Protein AF-A0A533ZWG4-F1 (afdb_monomer)

Foldseek 3Di:
DDDPDDDDDDDDDDDDDDDDDPDDDDPPPPVPPPLDWFKWWAQVVFRKIAGPVVCKIWGADPNDIDIDNDDDPVCVVSVPDDTDIDIDSDPDVVVCSVVVVVVVVVVVVVVVVVVPD

Radius of gyration: 22.29 Å; Cα contacts (8 Å, |Δi|>4): 104; chains: 1; bounding box: 39×43×65 Å

Sequence (117 aa):
MNIFRSLIAALIIATSCAVATPFANADDVTVATTTTKHHYVYYGDHEIYFAPDTKVYYWRENGTWRTGAELPVESRTYVRTGGVELDLDTERPYERHNWVVAHLKELKDRVRHDDKD

Solvent-accessible surface area (backbone atoms only — not comparable to full-atom values): 7770 Å² total; per-residue (Å²): 141,80,86,87,75,81,86,85,79,84,87,88,77,90,79,92,80,93,76,96,68,100,71,75,78,79,77,76,73,74,75,73,76,73,71,60,70,38,59,33,35,37,30,78,93,64,57,30,38,36,26,75,87,77,51,34,35,35,36,56,53,97,91,37,83,43,74,38,76,67,72,58,78,83,56,49,65,61,69,72,60,81,62,44,80,47,75,35,79,46,96,53,66,73,84,45,38,73,56,53,54,52,52,52,50,53,52,56,53,54,62,62,56,70,78,74,118

Secondary structure (DSSP, 8-state):
------------------------------------PEEEEEETTTTEEEETTTTEEEEEETTEEEEESS--TTGGGTTSS--EEEEESSS-GGGGHHHHHHHHHHHHHHHHHHTT-

Structure (mmCIF, N/CA/C/O backbone):
data_AF-A0A533ZWG4-F1
#
_entry.id   AF-A0A533ZWG4-F1
#
loop_
_atom_site.group_PDB
_atom_site.id
_atom_site.type_symbol
_atom_site.label_atom_id
_atom_site.label_alt_id
_atom_site.label_comp_id
_atom_site.label_asym_id
_atom_site.label_entity_id
_atom_site.label_seq_id
_atom_site.pdbx_PDB_ins_code
_atom_site.Cartn_x
_atom_site.Cartn_y
_atom_site.Cartn_z
_atom_site.occupancy
_atom_site.B_iso_or_equiv
_atom_site.auth_seq_id
_atom_site.auth_comp_id
_atom_site.auth_asym_id
_atom_site.auth_atom_id
_atom_site.pdbx_PDB_model_num
ATOM 1 N N . MET A 1 1 ? 7.865 -20.526 18.828 1.00 33.41 1 MET A N 1
ATOM 2 C CA . MET A 1 1 ? 8.802 -19.436 18.472 1.00 33.41 1 MET A CA 1
ATOM 3 C C . MET A 1 1 ? 8.149 -18.666 17.327 1.00 33.41 1 MET A C 1
ATOM 5 O O . MET A 1 1 ? 7.966 -19.285 16.297 1.00 33.41 1 MET A O 1
ATOM 9 N N . ASN A 1 2 ? 7.633 -17.435 17.420 1.00 31.75 2 ASN A N 1
ATOM 10 C CA . ASN A 1 2 ? 7.679 -16.375 18.435 1.00 31.75 2 ASN A CA 1
ATOM 11 C C . ASN A 1 2 ? 6.289 -15.694 18.515 1.00 31.75 2 ASN A C 1
ATOM 13 O O . ASN A 1 2 ? 5.750 -15.329 17.482 1.00 31.75 2 ASN A O 1
ATOM 17 N N . ILE A 1 3 ? 5.566 -15.701 19.644 1.00 47.28 3 ILE A N 1
ATOM 18 C CA . ILE A 1 3 ? 5.527 -14.650 20.690 1.00 47.28 3 ILE A CA 1
ATOM 19 C C . ILE A 1 3 ? 5.735 -13.212 20.190 1.00 47.28 3 ILE A C 1
ATOM 21 O O . ILE A 1 3 ? 6.872 -12.772 20.070 1.00 47.28 3 ILE A O 1
ATOM 25 N N . PHE A 1 4 ? 4.644 -12.446 20.087 1.00 38.28 4 PHE A N 1
ATOM 26 C CA . PHE A 1 4 ? 4.671 -11.018 20.415 1.00 38.28 4 PHE A CA 1
ATOM 27 C C . PHE A 1 4 ? 3.990 -10.816 21.762 1.00 38.28 4 PHE A C 1
ATOM 29 O O . PHE A 1 4 ? 2.786 -10.623 21.900 1.00 38.28 4 PHE A O 1
ATOM 36 N N . ARG A 1 5 ? 4.839 -10.974 22.776 1.00 43.06 5 ARG A N 1
ATOM 37 C CA . ARG A 1 5 ? 4.620 -10.558 24.151 1.00 43.06 5 ARG A CA 1
ATOM 38 C C . ARG A 1 5 ? 4.661 -9.028 24.202 1.00 43.06 5 ARG A C 1
ATOM 40 O O . ARG A 1 5 ? 5.632 -8.442 23.747 1.00 43.06 5 ARG A O 1
ATOM 47 N N . SER A 1 6 ? 3.619 -8.455 24.798 1.00 39.34 6 SER A N 1
ATOM 48 C CA . SER A 1 6 ? 3.647 -7.424 25.845 1.00 39.34 6 SER A CA 1
ATOM 49 C C . SER A 1 6 ? 4.638 -6.258 25.723 1.00 39.34 6 SER A C 1
ATOM 51 O O . SER A 1 6 ? 5.839 -6.449 25.888 1.00 39.34 6 SER A O 1
ATOM 53 N N . LEU A 1 7 ? 4.102 -5.034 25.662 1.00 42.03 7 LEU A N 1
ATOM 54 C CA . LEU A 1 7 ? 4.642 -3.897 26.415 1.00 42.03 7 LEU A CA 1
ATOM 55 C C . LEU A 1 7 ? 3.483 -3.141 27.078 1.00 42.03 7 LEU A C 1
ATOM 57 O O . LEU A 1 7 ? 2.974 -2.146 26.575 1.00 42.03 7 LEU A O 1
ATOM 61 N N . ILE A 1 8 ? 3.067 -3.659 28.233 1.00 44.72 8 ILE A N 1
ATOM 62 C CA . ILE A 1 8 ? 2.453 -2.862 29.295 1.00 44.72 8 ILE A CA 1
ATOM 63 C C . ILE A 1 8 ? 3.606 -2.120 29.979 1.00 44.72 8 ILE A C 1
ATOM 65 O O . ILE A 1 8 ? 4.505 -2.761 30.523 1.00 44.72 8 ILE A O 1
ATOM 69 N N . ALA A 1 9 ? 3.585 -0.789 29.964 1.00 39.72 9 ALA A N 1
ATOM 70 C CA . ALA A 1 9 ? 4.397 0.028 30.858 1.00 39.72 9 ALA A CA 1
ATOM 71 C C . ALA A 1 9 ? 3.483 0.601 31.955 1.00 39.72 9 ALA A C 1
ATOM 73 O O . ALA A 1 9 ? 2.551 1.353 31.679 1.00 39.72 9 ALA A O 1
ATOM 74 N N . ALA A 1 10 ? 3.745 0.147 33.183 1.00 41.09 10 ALA A N 1
ATOM 75 C CA . ALA A 1 10 ? 3.103 0.474 34.457 1.00 41.09 10 ALA A CA 1
ATOM 76 C C . ALA A 1 10 ? 3.002 1.996 34.709 1.00 41.09 10 ALA A C 1
ATOM 78 O O . ALA A 1 10 ? 3.927 2.741 34.404 1.00 41.09 10 ALA A O 1
ATOM 79 N N . LEU A 1 11 ? 1.842 2.524 35.111 1.00 45.59 11 LEU A N 1
ATOM 80 C CA . LEU A 1 11 ? 1.308 2.640 36.481 1.00 45.59 11 LEU A CA 1
ATOM 81 C C . LEU A 1 11 ? 2.219 3.411 37.459 1.00 45.59 11 LEU A C 1
ATOM 83 O O . LEU A 1 11 ? 3.073 2.832 38.122 1.00 45.59 11 LEU A O 1
ATOM 87 N N . ILE A 1 12 ? 1.927 4.703 37.639 1.00 49.47 12 ILE A N 1
ATOM 88 C CA . ILE A 1 12 ? 2.144 5.403 38.911 1.00 49.47 12 ILE A CA 1
ATOM 89 C C . ILE A 1 12 ? 0.818 6.068 39.272 1.00 49.47 12 ILE A C 1
ATOM 91 O O . ILE A 1 12 ? 0.512 7.153 38.788 1.00 49.47 12 ILE A O 1
ATOM 95 N N . ILE A 1 13 ? 0.018 5.414 40.111 1.00 48.88 13 ILE A N 1
ATOM 96 C CA . ILE A 1 13 ? -1.045 6.095 40.851 1.00 48.88 13 ILE A CA 1
ATOM 97 C C . ILE A 1 13 ? -0.893 5.683 42.309 1.00 48.88 13 ILE A C 1
ATOM 99 O O . ILE A 1 13 ? -1.367 4.640 42.751 1.00 48.88 13 ILE A O 1
ATOM 103 N N . ALA A 1 14 ? -0.182 6.525 43.054 1.00 52.97 14 ALA A N 1
ATOM 104 C CA . ALA A 1 14 ? -0.479 6.689 44.461 1.00 52.97 14 ALA A CA 1
ATOM 105 C C . ALA A 1 14 ? -1.906 7.242 44.557 1.00 52.97 14 ALA A C 1
ATOM 107 O O . ALA A 1 14 ? -2.233 8.183 43.836 1.00 52.97 14 ALA A O 1
ATOM 108 N N . THR A 1 15 ? -2.746 6.654 45.404 1.00 50.41 15 THR A N 1
ATOM 109 C CA . THR A 1 15 ? -3.542 7.330 46.447 1.00 50.41 15 THR A CA 1
ATOM 110 C C . THR A 1 15 ? -4.670 6.392 46.875 1.00 50.41 15 THR A C 1
ATOM 112 O O . THR A 1 15 ? -5.578 6.057 46.123 1.00 50.41 15 THR A O 1
ATOM 115 N N . SER A 1 16 ? -4.566 5.965 48.125 1.00 58.56 16 SER A N 1
ATOM 116 C CA . SER A 1 16 ? -5.594 5.340 48.946 1.00 58.56 16 SER A CA 1
ATOM 117 C C . SER A 1 16 ? -6.885 6.167 49.014 1.00 58.56 16 SER A C 1
ATOM 119 O O . SER A 1 16 ? -6.811 7.336 49.376 1.00 58.56 16 SER A O 1
ATOM 121 N N . CYS A 1 17 ? -8.052 5.557 48.790 1.00 42.56 17 CYS A N 1
ATOM 122 C CA . CYS A 1 17 ? -9.196 5.628 49.713 1.00 42.56 17 CYS A CA 1
ATOM 123 C C . CYS A 1 17 ? -10.369 4.790 49.196 1.00 42.56 17 CYS A C 1
ATOM 125 O O . CYS A 1 17 ? -10.763 4.878 48.037 1.00 42.56 17 CYS A O 1
ATOM 127 N N . ALA A 1 18 ? -10.924 3.980 50.091 1.00 58.22 18 ALA A N 1
ATOM 128 C CA . ALA A 1 18 ? -12.100 3.165 49.855 1.00 58.22 18 ALA A CA 1
ATOM 129 C C . ALA A 1 18 ? -13.363 4.033 49.777 1.00 58.22 18 ALA A C 1
ATOM 131 O O . ALA A 1 18 ? -13.649 4.780 50.709 1.00 58.22 18 ALA A O 1
ATOM 132 N N . VAL A 1 19 ? -14.162 3.852 48.725 1.00 49.81 19 VAL A N 1
ATOM 133 C CA . VAL A 1 19 ? -15.606 4.107 48.764 1.00 49.81 19 VAL A CA 1
ATOM 134 C C . VAL A 1 19 ? -16.313 2.980 48.019 1.00 49.81 19 VAL A C 1
ATOM 136 O O . VAL A 1 19 ? -16.172 2.812 46.810 1.00 49.81 19 VAL A O 1
ATOM 139 N N . ALA A 1 20 ? -17.042 2.160 48.772 1.00 53.22 20 ALA A N 1
ATOM 140 C CA . ALA A 1 20 ? -17.940 1.169 48.212 1.00 53.22 20 ALA A CA 1
ATOM 141 C C . ALA A 1 20 ? -19.090 1.902 47.515 1.00 53.22 20 ALA A C 1
ATOM 143 O O . ALA A 1 20 ? -19.898 2.564 48.162 1.00 53.22 20 ALA A O 1
ATOM 144 N N . THR A 1 21 ? -19.162 1.764 46.197 1.00 59.91 21 THR A N 1
ATOM 145 C CA . THR A 1 21 ? -20.372 2.057 45.440 1.00 59.91 21 THR A CA 1
ATOM 146 C C . THR A 1 21 ? -20.708 0.836 44.587 1.00 59.91 21 THR A C 1
ATOM 148 O O . THR A 1 21 ? -19.891 0.440 43.758 1.00 59.91 21 THR A O 1
ATOM 151 N N . PRO A 1 22 ? -21.873 0.192 44.766 1.00 46.38 22 PRO A N 1
ATOM 152 C CA . PRO A 1 22 ? -22.395 -0.708 43.755 1.00 46.38 22 PRO A CA 1
ATOM 153 C C . PRO A 1 22 ? -23.108 0.160 42.712 1.00 46.38 22 PRO A C 1
ATOM 155 O O . PRO A 1 22 ? -24.328 0.307 42.743 1.00 46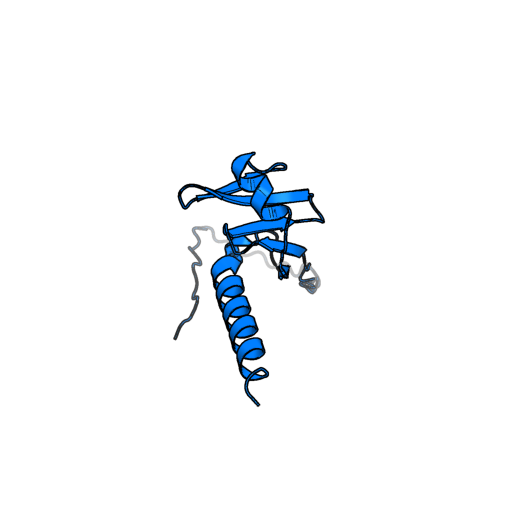.38 22 PRO A O 1
ATOM 158 N N . PHE A 1 23 ? -22.339 0.803 41.832 1.00 45.12 23 PHE A N 1
ATOM 159 C CA . PHE A 1 23 ? -22.886 1.469 40.652 1.00 45.12 23 PHE A CA 1
ATOM 160 C C . PHE A 1 23 ? -22.477 0.731 39.384 1.00 45.12 23 PHE A C 1
ATOM 162 O O . PHE A 1 23 ? -21.352 0.257 39.258 1.00 45.12 23 PHE A O 1
ATOM 169 N N . ALA A 1 24 ? -23.428 0.744 38.455 1.00 50.16 24 ALA A N 1
ATOM 170 C CA . ALA A 1 24 ? -23.372 0.278 37.081 1.00 50.16 24 ALA A CA 1
ATOM 171 C C . ALA A 1 24 ? -23.454 -1.243 36.908 1.00 50.16 24 ALA A C 1
ATOM 173 O O . ALA A 1 24 ? -22.481 -1.987 37.005 1.00 50.16 24 ALA A O 1
ATOM 174 N N . ASN A 1 25 ? -24.679 -1.669 36.581 1.00 51.03 25 ASN A N 1
ATOM 175 C CA . ASN A 1 25 ? -24.921 -2.781 35.674 1.00 51.03 25 ASN A CA 1
ATOM 176 C C . ASN A 1 25 ? -23.838 -2.781 34.598 1.00 51.03 25 ASN A C 1
ATOM 178 O O . ASN A 1 25 ? -23.575 -1.740 34.001 1.00 51.03 25 ASN A O 1
ATOM 182 N N . ALA A 1 26 ? -23.208 -3.937 34.416 1.00 50.88 26 ALA A N 1
ATOM 183 C CA . ALA A 1 26 ? -22.268 -4.165 33.346 1.00 50.88 26 ALA A CA 1
ATOM 184 C C . ALA A 1 26 ? -22.946 -3.784 32.028 1.00 50.88 26 ALA A C 1
ATOM 186 O O . ALA A 1 26 ? -23.786 -4.524 31.513 1.00 50.88 26 ALA A O 1
ATOM 187 N N . ASP A 1 27 ? -22.569 -2.626 31.496 1.00 47.75 27 ASP A N 1
ATOM 188 C CA . ASP A 1 27 ? -22.482 -2.455 30.064 1.00 47.75 27 ASP A CA 1
ATOM 189 C C . ASP A 1 27 ? -21.492 -3.535 29.627 1.00 47.75 27 ASP A C 1
ATOM 191 O O . ASP A 1 27 ? -20.272 -3.364 29.685 1.00 47.75 27 ASP A O 1
ATOM 195 N N . ASP A 1 28 ? -22.026 -4.712 29.308 1.00 48.75 28 ASP A N 1
ATOM 196 C CA . ASP A 1 28 ? -21.357 -5.694 28.480 1.00 48.75 28 ASP A CA 1
ATOM 197 C C . ASP A 1 28 ? -21.138 -4.983 27.148 1.00 48.75 28 ASP A C 1
ATOM 199 O O . ASP A 1 28 ? -21.941 -5.050 26.219 1.00 48.75 28 ASP A O 1
ATOM 203 N N . VAL A 1 29 ? -20.077 -4.176 27.094 1.00 52.22 29 VAL A N 1
ATOM 204 C CA . VAL A 1 29 ? -19.501 -3.716 25.849 1.00 52.22 29 VAL A CA 1
ATOM 205 C C . VAL A 1 29 ? -18.952 -4.991 25.234 1.00 52.22 29 VAL A C 1
ATOM 207 O O . VAL A 1 29 ? -17.766 -5.303 25.336 1.00 52.22 29 VAL A O 1
ATOM 210 N N . THR A 1 30 ? -19.835 -5.749 24.585 1.00 48.38 30 THR A N 1
ATOM 211 C CA . THR A 1 30 ? -19.460 -6.564 23.450 1.00 48.38 30 THR A CA 1
ATOM 212 C C . THR A 1 30 ? -18.794 -5.583 22.505 1.00 48.38 30 THR A C 1
ATOM 214 O O . THR A 1 30 ? -19.460 -4.890 21.733 1.00 48.38 30 THR A O 1
ATOM 217 N N . VAL A 1 31 ? -17.472 -5.453 22.617 1.00 56.09 31 VAL A N 1
ATOM 218 C CA . VAL A 1 31 ? -16.652 -4.895 21.559 1.00 56.09 31 VAL A CA 1
ATOM 219 C C . VAL A 1 31 ? -16.843 -5.896 20.435 1.00 56.09 31 VAL A C 1
ATOM 221 O O . VAL A 1 31 ? -16.127 -6.887 20.322 1.00 56.09 31 VAL A O 1
ATOM 224 N N . ALA A 1 32 ? -17.912 -5.705 19.664 1.00 54.94 32 ALA A N 1
ATOM 225 C CA . ALA A 1 32 ? -18.021 -6.256 18.344 1.00 54.94 32 ALA A CA 1
ATOM 226 C C . ALA A 1 32 ? -16.829 -5.644 17.624 1.00 54.94 32 ALA A C 1
ATOM 228 O O . ALA A 1 32 ? -16.887 -4.512 17.151 1.00 54.94 32 ALA A O 1
ATOM 229 N N . THR A 1 33 ? -15.701 -6.351 17.654 1.00 50.84 33 THR A N 1
ATOM 230 C CA . THR A 1 33 ? -14.545 -6.063 16.826 1.00 50.84 33 THR A CA 1
ATOM 231 C C . THR A 1 33 ? -15.015 -6.338 15.409 1.00 50.84 33 THR A C 1
ATOM 233 O O . THR A 1 33 ? -14.778 -7.400 14.842 1.00 50.84 33 THR A O 1
ATOM 236 N N . THR A 1 34 ? -15.797 -5.414 14.856 1.00 54.66 34 THR A N 1
ATOM 237 C CA . THR A 1 34 ? -16.040 -5.317 13.433 1.00 54.66 34 THR A CA 1
ATOM 238 C C . THR A 1 34 ? -14.668 -5.053 12.849 1.00 54.66 34 THR A C 1
ATOM 240 O O . THR A 1 34 ? -14.186 -3.923 12.849 1.00 54.66 34 THR A O 1
ATOM 243 N N . THR A 1 35 ? -13.977 -6.125 12.471 1.00 64.31 35 THR A N 1
ATOM 244 C CA . THR A 1 35 ? -12.750 -6.035 11.700 1.00 64.31 35 THR A CA 1
ATOM 245 C C . THR A 1 35 ? -13.145 -5.423 10.367 1.00 64.31 35 THR A C 1
ATOM 247 O O . THR A 1 35 ? -13.594 -6.127 9.461 1.00 64.31 35 THR A O 1
ATOM 250 N N . THR A 1 36 ? -13.076 -4.096 10.283 1.00 75.31 36 THR A N 1
ATOM 251 C CA . THR A 1 36 ? -13.296 -3.369 9.041 1.00 75.31 36 THR A CA 1
ATOM 252 C C . THR A 1 36 ? -12.228 -3.844 8.073 1.00 75.31 36 THR A C 1
ATOM 254 O O . THR A 1 36 ? -11.034 -3.665 8.307 1.00 75.31 36 THR A O 1
ATOM 257 N N . LYS A 1 37 ? -12.662 -4.539 7.023 1.00 81.25 37 LYS A N 1
ATOM 258 C CA . LYS A 1 37 ? -11.781 -4.887 5.919 1.00 81.25 37 LYS A CA 1
ATOM 259 C C . LYS A 1 37 ? -11.643 -3.655 5.044 1.00 81.25 37 LYS A C 1
ATOM 261 O O . LYS A 1 37 ? -12.645 -3.091 4.614 1.00 81.25 37 LYS A O 1
ATOM 266 N N . HIS A 1 38 ? -10.409 -3.260 4.811 1.00 84.88 38 HIS A N 1
ATOM 267 C CA . HIS A 1 38 ? -10.039 -2.182 3.921 1.00 84.88 38 HIS A CA 1
ATOM 268 C C . HIS A 1 38 ? -9.504 -2.795 2.636 1.00 84.88 38 HIS A C 1
ATOM 270 O O . HIS A 1 38 ? -8.620 -3.659 2.678 1.00 84.88 38 HIS A O 1
ATOM 276 N N . HIS A 1 39 ? -10.064 -2.369 1.510 1.00 89.75 39 HIS A N 1
ATOM 277 C CA . HIS A 1 39 ? -9.659 -2.871 0.212 1.00 89.75 39 HIS A CA 1
ATOM 278 C C . HIS A 1 39 ? -8.434 -2.098 -0.278 1.00 89.75 39 HIS A C 1
ATOM 280 O O . HIS A 1 39 ? -8.380 -0.867 -0.203 1.00 89.75 39 HIS A O 1
ATOM 286 N N . TYR A 1 40 ? -7.442 -2.819 -0.789 1.00 90.56 40 TYR A N 1
ATOM 287 C CA . TYR A 1 40 ? -6.204 -2.262 -1.314 1.00 90.56 40 TYR A CA 1
ATOM 288 C C . TYR A 1 40 ? -5.806 -2.941 -2.623 1.00 90.56 40 TYR A C 1
ATOM 290 O O . TYR A 1 40 ? -6.090 -4.109 -2.868 1.00 90.56 40 TYR A O 1
ATOM 298 N N . VAL A 1 41 ? -5.054 -2.210 -3.439 1.00 91.31 41 VAL A N 1
ATOM 299 C CA . VAL A 1 41 ? -4.375 -2.731 -4.626 1.00 91.31 41 VAL A CA 1
ATOM 300 C C . VAL A 1 41 ? -2.871 -2.609 -4.415 1.00 91.31 41 VAL A C 1
ATOM 302 O O . VAL A 1 41 ? -2.362 -1.512 -4.184 1.00 91.31 41 VAL A O 1
ATOM 305 N N . TYR A 1 42 ? -2.154 -3.726 -4.476 1.00 90.06 42 TYR A N 1
ATOM 306 C CA . TYR A 1 42 ? -0.711 -3.804 -4.271 1.00 90.06 42 TYR A CA 1
ATOM 307 C C . TYR A 1 42 ? 0.021 -4.017 -5.589 1.00 90.06 42 TYR A C 1
ATOM 309 O O . TYR A 1 42 ? -0.240 -4.965 -6.331 1.00 90.06 42 TYR A O 1
ATOM 317 N N . TYR A 1 43 ? 0.996 -3.153 -5.838 1.00 89.88 43 TYR A N 1
ATOM 318 C CA . TYR A 1 43 ? 1.893 -3.192 -6.980 1.00 89.88 43 TYR A CA 1
ATOM 319 C C . TYR A 1 43 ? 3.273 -3.618 -6.482 1.00 89.88 43 TYR A C 1
ATOM 321 O O . TYR A 1 43 ? 4.058 -2.812 -5.974 1.00 89.88 43 TYR A O 1
ATOM 329 N N . GLY A 1 44 ? 3.543 -4.919 -6.602 1.00 82.88 44 GLY A N 1
ATOM 330 C CA . GLY A 1 44 ? 4.747 -5.547 -6.057 1.00 82.88 44 GLY A CA 1
ATOM 331 C C . GLY A 1 44 ? 6.060 -5.058 -6.668 1.00 82.88 44 GLY A C 1
ATOM 332 O O . GLY A 1 44 ? 7.081 -5.135 -5.995 1.00 82.88 44 GLY A O 1
ATOM 333 N N . ASP A 1 45 ? 6.041 -4.512 -7.887 1.00 82.88 45 ASP A N 1
ATOM 334 C CA . ASP A 1 45 ? 7.258 -4.057 -8.574 1.00 82.88 45 ASP A CA 1
ATOM 335 C C . ASP A 1 45 ? 7.970 -2.917 -7.832 1.00 82.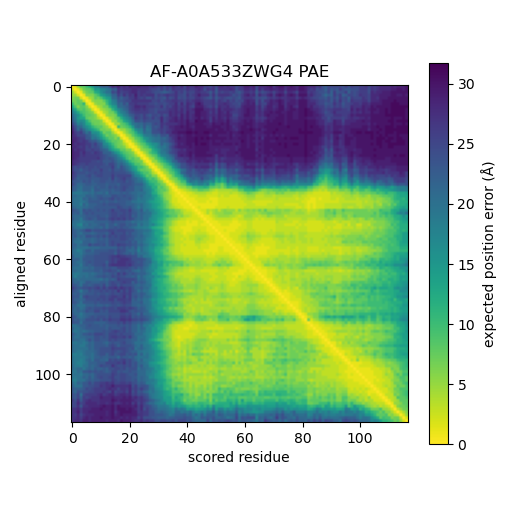88 45 ASP A C 1
ATOM 337 O O . ASP A 1 45 ? 9.193 -2.836 -7.866 1.00 82.88 45 ASP A O 1
ATOM 341 N N . HIS A 1 46 ? 7.207 -2.043 -7.165 1.00 84.62 46 HIS A N 1
ATOM 342 C CA . HIS A 1 46 ? 7.724 -0.857 -6.465 1.00 84.62 46 HIS A CA 1
ATOM 343 C C . HIS A 1 46 ? 7.194 -0.730 -5.030 1.00 84.62 46 HIS A C 1
ATOM 345 O O . HIS A 1 46 ? 7.259 0.342 -4.433 1.00 84.62 46 HIS A O 1
ATOM 351 N N . GLU A 1 47 ? 6.653 -1.820 -4.475 1.00 88.06 47 GLU A N 1
ATOM 352 C CA . GLU A 1 47 ? 6.083 -1.854 -3.124 1.00 88.06 47 GLU A CA 1
ATOM 353 C C . GLU A 1 47 ? 5.037 -0.740 -2.890 1.00 88.06 47 GLU A C 1
ATOM 355 O O . GLU A 1 47 ? 5.042 -0.065 -1.861 1.00 88.06 47 GLU A O 1
ATOM 360 N N . ILE A 1 48 ? 4.140 -0.526 -3.859 1.00 90.75 48 ILE A N 1
ATOM 361 C CA . ILE A 1 48 ? 3.108 0.522 -3.799 1.00 90.75 48 ILE A CA 1
ATOM 362 C C . ILE A 1 48 ? 1.768 -0.100 -3.404 1.00 90.75 48 ILE A C 1
ATOM 364 O O . ILE A 1 48 ? 1.347 -1.093 -3.989 1.00 90.75 48 ILE A O 1
ATOM 368 N N . TYR A 1 49 ? 1.065 0.517 -2.462 1.00 91.31 49 TYR A N 1
ATOM 369 C CA . TYR A 1 49 ? -0.325 0.231 -2.126 1.00 91.31 49 TYR A CA 1
ATOM 370 C C . TYR A 1 49 ? -1.220 1.396 -2.541 1.00 91.31 49 TYR A C 1
ATOM 372 O O . TYR A 1 49 ? -0.894 2.561 -2.314 1.00 91.31 49 TYR A O 1
ATOM 380 N N . PHE A 1 50 ? -2.379 1.082 -3.101 1.00 91.81 50 PHE A N 1
ATOM 381 C CA . PHE A 1 50 ? -3.432 2.037 -3.408 1.00 91.81 50 PHE A CA 1
ATOM 382 C C . PHE A 1 50 ? -4.704 1.648 -2.663 1.00 91.81 50 PHE A C 1
ATOM 384 O O . PHE A 1 50 ? -5.147 0.510 -2.766 1.00 91.81 50 PHE A O 1
ATOM 391 N N . ALA A 1 51 ? -5.278 2.587 -1.920 1.00 91.44 51 ALA A N 1
ATOM 392 C CA . ALA A 1 51 ? -6.553 2.425 -1.238 1.00 91.44 51 ALA A CA 1
ATOM 393 C C . ALA A 1 51 ? -7.663 3.063 -2.091 1.00 91.44 51 ALA A C 1
ATOM 395 O O . ALA A 1 51 ? -7.800 4.287 -2.058 1.00 91.44 51 ALA A O 1
ATOM 396 N N . PRO A 1 52 ? -8.446 2.300 -2.873 1.00 88.00 52 PRO A N 1
ATOM 397 C CA . PRO A 1 52 ? -9.527 2.855 -3.690 1.00 88.00 52 PRO A CA 1
ATOM 398 C C . PRO A 1 52 ? -10.613 3.558 -2.867 1.00 88.00 52 PRO A C 1
ATOM 400 O O . PRO A 1 52 ? -11.176 4.544 -3.344 1.00 88.00 52 PRO A O 1
ATOM 403 N N . ASP A 1 53 ? -10.849 3.111 -1.629 1.00 86.56 53 ASP A N 1
ATOM 404 C CA . ASP A 1 53 ? -11.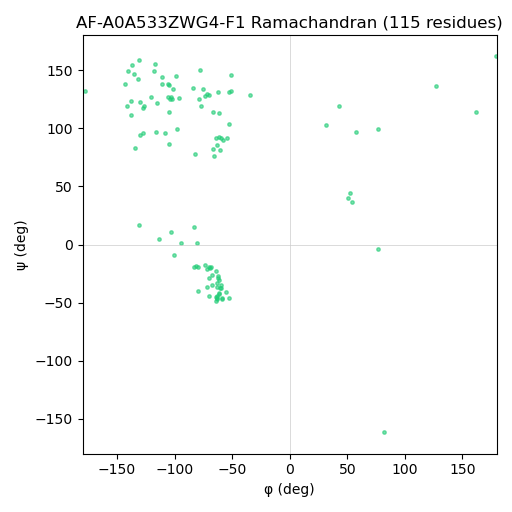854 3.688 -0.727 1.00 86.56 53 ASP A CA 1
ATOM 405 C C . ASP A 1 53 ? -11.529 5.139 -0.349 1.00 86.56 53 ASP A C 1
ATOM 407 O O . ASP A 1 53 ? -12.385 6.022 -0.392 1.00 86.56 53 ASP A O 1
ATOM 411 N N . THR A 1 54 ? -10.266 5.406 -0.006 1.00 87.12 54 THR A N 1
ATOM 412 C CA . THR A 1 54 ? -9.792 6.733 0.419 1.00 87.12 54 THR A CA 1
ATOM 413 C C . THR A 1 54 ? -9.080 7.499 -0.695 1.00 87.12 54 THR A C 1
ATOM 415 O O . THR A 1 54 ? -8.790 8.684 -0.539 1.00 87.12 54 THR A O 1
ATOM 418 N N . LYS A 1 55 ? -8.807 6.841 -1.828 1.00 90.38 55 LYS A N 1
ATOM 419 C CA . LYS A 1 55 ? -7.979 7.326 -2.945 1.00 90.38 55 LYS A CA 1
ATOM 420 C C . LYS A 1 55 ? -6.586 7.778 -2.499 1.00 90.38 55 LYS A C 1
ATOM 422 O O . LYS A 1 55 ? -6.035 8.743 -3.025 1.00 90.38 55 LYS A O 1
ATOM 427 N N . VAL A 1 56 ? -6.023 7.075 -1.518 1.00 90.88 56 VAL A N 1
ATOM 428 C CA . VAL A 1 56 ? -4.692 7.348 -0.968 1.00 90.88 56 VAL A CA 1
ATOM 429 C C . VAL A 1 56 ? -3.701 6.305 -1.462 1.00 90.88 56 VAL A C 1
ATOM 431 O O . VAL A 1 56 ? -3.984 5.107 -1.497 1.00 90.88 56 VAL A O 1
ATOM 434 N N . TYR A 1 57 ? -2.511 6.771 -1.814 1.00 91.31 57 TYR A N 1
ATOM 435 C CA . TYR A 1 57 ? -1.369 5.938 -2.138 1.00 91.31 57 TYR A CA 1
ATOM 436 C C . TYR A 1 57 ? -0.433 5.831 -0.940 1.00 91.31 57 TYR A C 1
ATOM 438 O O . TYR A 1 57 ? -0.222 6.795 -0.199 1.00 91.31 57 TYR A O 1
ATOM 446 N N . TYR A 1 58 ? 0.169 4.658 -0.790 1.00 91.12 58 TYR A N 1
ATOM 447 C CA . TYR A 1 58 ? 1.249 4.386 0.142 1.00 91.12 58 TYR A CA 1
ATOM 448 C C . TYR A 1 58 ? 2.383 3.759 -0.653 1.00 91.12 58 TYR A C 1
ATOM 450 O O . TYR A 1 58 ? 2.214 2.695 -1.236 1.00 91.12 58 TYR A O 1
ATOM 458 N N . TRP A 1 59 ? 3.532 4.411 -0.711 1.00 92.38 59 TRP A N 1
ATOM 459 C CA . TRP A 1 59 ? 4.683 3.913 -1.460 1.00 92.38 59 TRP A CA 1
ATOM 460 C C . TRP A 1 59 ? 5.923 3.966 -0.593 1.00 92.38 59 TRP A C 1
ATOM 462 O O . TRP A 1 59 ? 5.989 4.716 0.384 1.00 92.38 59 TRP A O 1
ATOM 472 N N . ARG A 1 60 ? 6.919 3.169 -0.956 1.00 87.12 60 ARG A N 1
ATOM 473 C CA . ARG A 1 60 ? 8.211 3.202 -0.293 1.00 87.12 60 ARG A CA 1
ATOM 474 C C . ARG A 1 60 ? 9.177 4.078 -1.081 1.00 87.12 60 ARG A C 1
ATOM 476 O O . ARG A 1 60 ? 9.396 3.870 -2.266 1.00 87.12 60 ARG A O 1
ATOM 483 N N . GLU A 1 61 ? 9.766 5.055 -0.409 1.00 85.75 61 GLU A N 1
ATOM 484 C CA . GLU A 1 61 ? 10.738 5.993 -0.969 1.00 85.75 61 GLU A CA 1
ATOM 485 C C . GLU A 1 61 ? 11.956 6.034 -0.047 1.00 85.75 61 GLU A C 1
ATOM 487 O O . GLU A 1 61 ? 11.827 6.301 1.149 1.00 85.75 61 GLU A O 1
ATOM 492 N N . ASN A 1 62 ? 13.145 5.730 -0.576 1.00 85.12 62 ASN A N 1
ATOM 493 C CA . ASN A 1 62 ? 14.397 5.709 0.195 1.00 85.12 62 ASN A CA 1
ATOM 494 C C . ASN A 1 62 ? 14.302 4.881 1.494 1.00 85.12 62 A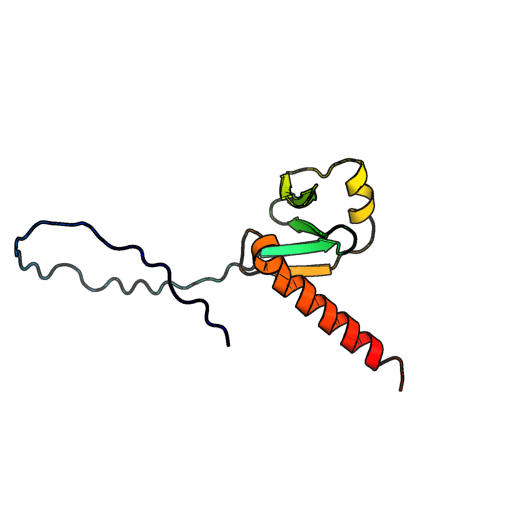SN A C 1
ATOM 496 O O . ASN A 1 62 ? 14.778 5.281 2.555 1.00 85.12 62 ASN A O 1
ATOM 500 N N . GLY A 1 63 ? 13.617 3.735 1.429 1.00 84.31 63 GLY A N 1
ATOM 501 C CA . GLY A 1 63 ? 13.400 2.849 2.575 1.00 84.31 63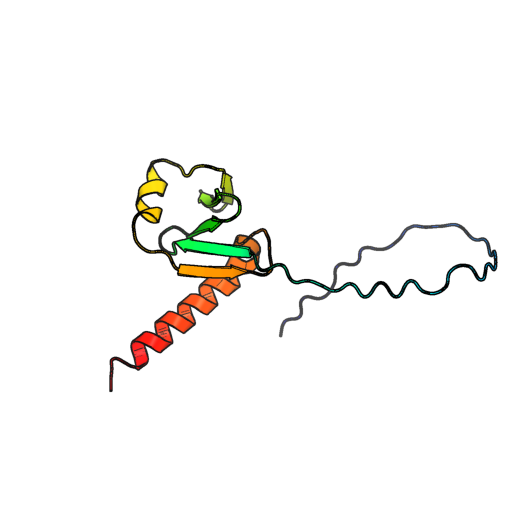 GLY A CA 1
ATOM 502 C C . GLY A 1 63 ? 12.326 3.313 3.566 1.00 84.31 63 GLY A C 1
ATOM 503 O O . GLY A 1 63 ? 11.999 2.551 4.475 1.00 84.31 63 GLY A O 1
ATOM 504 N N . THR A 1 64 ? 11.738 4.496 3.373 1.00 85.75 64 THR A N 1
ATOM 505 C CA . THR A 1 64 ? 10.694 5.067 4.232 1.00 85.75 64 THR A CA 1
ATOM 506 C C . THR A 1 64 ? 9.330 4.971 3.560 1.00 85.75 64 THR A C 1
ATOM 508 O O . THR A 1 64 ? 9.189 5.253 2.373 1.00 85.75 64 THR A O 1
ATOM 511 N N . TRP A 1 65 ? 8.303 4.598 4.322 1.00 87.31 65 TRP A N 1
ATOM 512 C CA . TRP A 1 65 ? 6.926 4.629 3.839 1.00 87.31 65 TRP A CA 1
ATOM 513 C C . TRP A 1 65 ? 6.423 6.068 3.757 1.00 87.31 65 TRP A C 1
ATOM 515 O O . TRP A 1 65 ? 6.503 6.837 4.716 1.00 87.31 65 TRP A O 1
ATOM 525 N N . ARG A 1 66 ? 5.902 6.426 2.592 1.00 90.38 66 ARG A N 1
ATOM 526 C CA . ARG A 1 66 ? 5.286 7.713 2.295 1.00 90.38 66 ARG A CA 1
ATOM 527 C C . ARG A 1 66 ? 3.825 7.480 1.955 1.00 90.38 66 ARG A C 1
ATOM 529 O O . ARG A 1 66 ? 3.434 6.388 1.548 1.00 90.38 66 ARG A O 1
ATOM 536 N N . THR A 1 67 ? 3.019 8.512 2.156 1.00 90.56 67 THR A N 1
ATOM 537 C CA . THR A 1 67 ? 1.594 8.481 1.845 1.00 90.56 67 THR A CA 1
ATOM 538 C C . THR A 1 67 ? 1.158 9.805 1.240 1.00 90.56 67 THR A C 1
ATOM 540 O O . THR A 1 67 ? 1.738 10.850 1.542 1.00 90.56 67 THR A O 1
ATOM 543 N N . GLY A 1 68 ? 0.159 9.760 0.366 1.00 89.12 68 GLY A N 1
ATOM 544 C CA . GLY A 1 68 ? -0.335 10.934 -0.337 1.00 89.12 68 GLY A CA 1
ATOM 545 C C . GLY A 1 68 ? -1.468 10.603 -1.298 1.00 89.12 68 GLY A C 1
ATOM 546 O O . GLY A 1 68 ? -1.666 9.451 -1.673 1.00 89.12 68 GLY A O 1
ATOM 547 N N . ALA A 1 69 ? -2.213 11.630 -1.705 1.00 89.19 69 ALA A N 1
ATOM 548 C CA . ALA A 1 69 ? -3.292 11.493 -2.686 1.00 89.19 69 ALA A CA 1
ATOM 549 C C . ALA A 1 69 ? -2.774 11.249 -4.114 1.00 89.19 69 ALA A C 1
ATOM 551 O O . ALA A 1 69 ? -3.495 10.728 -4.958 1.00 89.19 69 ALA A O 1
ATOM 552 N N . GLU A 1 70 ? -1.517 11.605 -4.389 1.00 87.75 70 GLU A N 1
ATOM 553 C CA . GLU A 1 70 ? -0.890 11.410 -5.691 1.00 87.75 70 GLU A CA 1
ATOM 554 C C . GLU A 1 70 ? 0.486 10.769 -5.554 1.00 87.75 70 GLU A C 1
ATOM 556 O O . GLU A 1 70 ? 1.264 11.104 -4.660 1.00 87.75 70 GLU A O 1
ATOM 561 N N . LEU A 1 71 ? 0.797 9.882 -6.498 1.00 88.00 71 LEU A N 1
ATOM 562 C CA . LEU A 1 71 ? 2.133 9.326 -6.649 1.00 88.00 71 LEU A CA 1
ATOM 563 C C . LEU A 1 71 ? 3.078 10.313 -7.354 1.00 88.00 71 LEU A C 1
ATOM 565 O O . LEU A 1 71 ? 2.640 11.055 -8.252 1.00 88.00 71 LEU A O 1
ATOM 569 N N . PRO A 1 72 ? 4.384 10.253 -7.035 1.00 85.12 72 PRO A N 1
ATOM 570 C CA . PRO A 1 72 ? 5.438 10.867 -7.837 1.00 85.12 72 PRO A CA 1
ATOM 571 C C . PRO A 1 72 ? 5.322 10.472 -9.312 1.00 85.12 72 PRO A C 1
ATOM 573 O O . PRO A 1 72 ? 4.916 9.353 -9.628 1.00 85.12 72 PRO A O 1
ATOM 576 N N . VAL A 1 73 ? 5.676 11.382 -10.225 1.00 85.62 73 VAL A N 1
ATOM 577 C CA . VAL A 1 73 ? 5.509 11.182 -11.681 1.00 85.62 73 VAL A CA 1
ATOM 578 C C . VAL A 1 73 ? 6.191 9.901 -12.164 1.00 85.62 73 VAL A C 1
ATOM 580 O O . VAL A 1 73 ? 5.607 9.154 -12.946 1.00 85.62 73 VAL A O 1
ATOM 583 N N . GLU A 1 74 ? 7.381 9.619 -11.645 1.00 84.81 74 GLU A N 1
ATOM 584 C CA . GLU A 1 74 ? 8.142 8.393 -11.904 1.00 84.81 74 GLU A CA 1
ATOM 585 C C . GLU A 1 74 ? 7.405 7.120 -11.465 1.00 84.81 74 GLU A C 1
ATOM 587 O O . GLU A 1 74 ? 7.411 6.126 -12.186 1.00 84.81 74 GLU A O 1
ATOM 592 N N . SER A 1 75 ? 6.682 7.167 -10.345 1.00 83.94 75 SER A N 1
ATOM 593 C CA . SER A 1 75 ? 5.969 6.012 -9.795 1.00 83.94 75 SER A CA 1
ATOM 594 C C . SER A 1 75 ? 4.616 5.753 -10.462 1.00 83.94 75 SER A C 1
ATOM 596 O O . SER A 1 75 ? 4.079 4.647 -10.382 1.00 83.94 75 SER A O 1
ATOM 598 N N . ARG A 1 76 ? 4.054 6.751 -11.162 1.00 85.81 76 ARG A N 1
ATOM 599 C CA . ARG A 1 76 ? 2.753 6.633 -11.851 1.00 85.81 76 ARG A CA 1
ATOM 600 C C . ARG A 1 76 ? 2.757 5.572 -12.945 1.00 85.81 76 ARG A C 1
ATOM 602 O O . ARG A 1 76 ? 1.700 5.034 -13.255 1.00 85.81 76 ARG A O 1
ATOM 609 N N . THR A 1 77 ? 3.909 5.270 -13.544 1.00 85.62 77 THR A N 1
ATOM 610 C CA . THR A 1 77 ? 3.980 4.248 -14.596 1.00 85.62 77 THR A CA 1
ATOM 611 C C . THR A 1 77 ? 3.767 2.835 -14.053 1.00 85.62 77 THR A C 1
ATOM 613 O O . THR A 1 77 ? 3.225 1.997 -14.765 1.00 85.62 77 THR A O 1
ATOM 616 N N . TYR A 1 78 ? 4.120 2.582 -12.790 1.00 82.31 78 TYR A N 1
ATOM 617 C CA . TYR A 1 78 ? 4.036 1.248 -12.184 1.00 82.31 78 TYR A CA 1
ATOM 618 C C . TYR A 1 78 ? 2.626 0.878 -11.735 1.00 82.31 78 TYR A C 1
ATOM 620 O O . TYR A 1 78 ? 2.322 -0.297 -11.583 1.00 82.31 78 TYR A O 1
ATOM 628 N N . VAL A 1 79 ? 1.749 1.871 -11.568 1.00 83.44 79 VAL A N 1
ATOM 629 C CA . VAL A 1 79 ? 0.337 1.645 -11.224 1.00 83.44 79 VAL A CA 1
ATOM 630 C C . VAL A 1 79 ? -0.588 1.593 -12.442 1.00 83.44 79 VAL A C 1
ATOM 632 O O . VAL A 1 79 ? -1.796 1.455 -12.296 1.00 83.44 79 VAL A O 1
ATOM 635 N N . ARG A 1 80 ? -0.046 1.733 -13.661 1.00 79.81 80 ARG A N 1
ATOM 636 C CA . ARG A 1 80 ? -0.833 1.688 -14.908 1.00 79.81 80 ARG A CA 1
ATOM 637 C C . ARG A 1 80 ? -1.106 0.275 -15.407 1.00 79.81 80 ARG A C 1
ATOM 639 O O . ARG A 1 80 ? -1.994 0.095 -16.235 1.00 79.81 80 ARG A O 1
ATOM 646 N N . THR A 1 81 ? -0.331 -0.702 -14.955 1.00 75.38 81 THR A N 1
ATOM 647 C CA . THR A 1 81 ? -0.392 -2.078 -15.445 1.00 75.38 81 THR A CA 1
ATOM 648 C C . THR A 1 81 ? -0.286 -3.048 -14.283 1.00 75.38 81 THR A C 1
ATOM 650 O O . THR A 1 81 ? 0.702 -3.031 -13.554 1.00 75.38 81 THR A O 1
ATOM 653 N N . GLY A 1 82 ? -1.277 -3.926 -14.151 1.00 76.19 82 GLY A N 1
ATOM 654 C CA . GLY A 1 82 ? -1.309 -4.932 -13.094 1.00 76.19 82 GLY A CA 1
ATOM 655 C C . GLY A 1 82 ? -1.818 -4.390 -11.760 1.00 76.19 82 GLY A C 1
ATOM 656 O O . GLY A 1 82 ? -2.494 -3.368 -11.711 1.00 76.19 82 GLY A O 1
ATOM 657 N N . GLY A 1 83 ? -1.516 -5.129 -10.696 1.00 83.56 83 GLY A N 1
ATOM 658 C CA . GLY A 1 83 ? -2.035 -4.901 -9.350 1.00 83.56 83 GLY A CA 1
ATOM 659 C C . GLY A 1 83 ? -2.652 -6.179 -8.795 1.00 83.56 83 GLY A C 1
ATOM 660 O O . GLY A 1 83 ? -3.340 -6.909 -9.504 1.00 83.56 83 GLY A O 1
ATOM 661 N N . VAL A 1 84 ? -2.361 -6.474 -7.535 1.00 84.88 84 VAL A N 1
ATOM 662 C CA . VAL A 1 84 ? -3.015 -7.550 -6.790 1.00 84.88 84 VAL A CA 1
ATOM 663 C C . VAL A 1 84 ? -4.010 -6.898 -5.852 1.00 84.88 84 VAL A C 1
ATOM 665 O O . VAL A 1 84 ? -3.630 -6.018 -5.087 1.00 84.88 84 VAL A O 1
ATOM 668 N N . GLU A 1 85 ? -5.267 -7.308 -5.918 1.00 88.81 85 GLU A N 1
ATOM 669 C CA . GLU A 1 85 ? -6.283 -6.897 -4.953 1.00 88.81 85 GLU A CA 1
ATOM 670 C C . GLU A 1 85 ? -6.077 -7.648 -3.631 1.00 88.81 85 GLU A C 1
ATOM 672 O O . GLU A 1 85 ? -5.831 -8.856 -3.613 1.00 88.81 85 GLU A O 1
ATOM 677 N N . LEU A 1 86 ? -6.137 -6.925 -2.518 1.00 83.44 86 LEU A N 1
ATOM 678 C CA . LEU A 1 86 ? -5.998 -7.457 -1.164 1.00 83.44 86 LEU A CA 1
ATOM 679 C C . LEU A 1 86 ? -6.931 -6.724 -0.217 1.00 83.44 86 LEU A C 1
ATOM 681 O O . LEU A 1 86 ? -6.987 -5.499 -0.199 1.00 83.44 86 LEU A O 1
ATOM 685 N N . ASP A 1 87 ? -7.558 -7.493 0.659 1.00 86.62 87 ASP A N 1
ATOM 686 C CA . ASP A 1 87 ? -8.306 -6.958 1.784 1.00 86.62 87 ASP A CA 1
ATOM 687 C C . ASP A 1 87 ? -7.470 -7.100 3.051 1.00 86.62 87 ASP A C 1
ATOM 689 O O . ASP A 1 87 ? -7.032 -8.202 3.399 1.00 86.62 87 ASP A O 1
ATOM 693 N N . LEU A 1 88 ? -7.253 -5.990 3.751 1.00 83.81 88 LEU A N 1
ATOM 694 C CA . LEU A 1 88 ? -6.521 -5.973 5.012 1.00 83.81 88 LEU A CA 1
ATOM 695 C C . LEU A 1 88 ? -7.411 -5.498 6.154 1.00 83.81 88 LEU A C 1
ATOM 697 O O . LEU A 1 88 ? -8.304 -4.677 5.987 1.00 83.81 88 LEU A O 1
ATOM 701 N N . ASP A 1 89 ? -7.128 -6.008 7.344 1.00 84.94 89 ASP A N 1
ATOM 702 C CA . ASP A 1 89 ? -7.772 -5.658 8.611 1.00 84.94 89 ASP A CA 1
ATOM 703 C C . ASP A 1 89 ? -7.184 -4.391 9.261 1.00 84.94 89 ASP A C 1
ATOM 705 O O . ASP A 1 89 ? -7.366 -4.157 10.454 1.00 84.94 89 ASP A O 1
ATOM 709 N N . THR A 1 90 ? -6.423 -3.602 8.502 1.00 81.56 90 THR A N 1
ATOM 710 C CA . THR A 1 90 ? -5.718 -2.407 8.975 1.00 81.56 90 THR A CA 1
ATOM 711 C C . THR A 1 90 ? -5.907 -1.264 7.993 1.00 81.56 90 THR A C 1
ATOM 713 O O . THR A 1 90 ? -5.939 -1.485 6.786 1.00 81.56 90 THR A O 1
ATOM 716 N N . GLU A 1 91 ? -5.956 -0.038 8.512 1.00 80.12 91 GLU A N 1
ATOM 717 C CA . GLU A 1 91 ? -5.932 1.192 7.715 1.00 80.12 91 GLU A CA 1
ATOM 718 C C . GLU A 1 91 ? -4.569 1.440 7.046 1.00 80.12 91 GLU A C 1
ATOM 720 O O . GLU A 1 91 ? -4.459 2.220 6.093 1.00 80.12 91 GLU A O 1
ATOM 725 N N . ARG A 1 92 ? -3.503 0.812 7.559 1.00 82.25 92 ARG A N 1
ATOM 726 C CA . ARG A 1 92 ? -2.121 1.028 7.123 1.00 82.25 92 ARG A CA 1
ATOM 727 C C . ARG A 1 92 ? -1.563 -0.257 6.521 1.00 82.25 92 ARG A C 1
ATOM 729 O O . ARG A 1 92 ? -1.030 -1.097 7.249 1.00 82.25 92 ARG A O 1
ATOM 736 N N . PRO A 1 93 ? -1.597 -0.409 5.187 1.00 81.62 93 PRO A N 1
ATOM 737 C CA . PRO A 1 93 ? -1.248 -1.675 4.547 1.00 81.62 93 PRO A CA 1
ATOM 738 C C . PRO A 1 93 ? 0.211 -2.089 4.797 1.00 81.62 93 PRO A C 1
ATOM 740 O O . PRO A 1 93 ? 0.527 -3.276 4.888 1.00 81.62 93 PRO A O 1
ATOM 743 N N . TYR A 1 94 ? 1.103 -1.113 4.996 1.00 82.62 94 TYR A N 1
ATOM 744 C CA . TYR A 1 94 ? 2.516 -1.362 5.271 1.00 82.62 94 TYR A CA 1
ATOM 745 C C . TYR A 1 94 ? 2.786 -2.009 6.643 1.00 82.62 94 TYR A C 1
ATOM 747 O O . TYR A 1 94 ? 3.831 -2.633 6.819 1.00 82.62 94 TYR A O 1
ATOM 755 N N . GLU A 1 95 ? 1.855 -1.941 7.602 1.00 85.25 95 GLU A N 1
ATOM 756 C CA . GLU A 1 95 ? 1.979 -2.650 8.889 1.00 85.25 95 GLU A CA 1
ATOM 757 C C . GLU A 1 95 ? 1.890 -4.172 8.718 1.00 85.25 95 GLU A C 1
ATOM 759 O O . GLU A 1 95 ? 2.458 -4.936 9.500 1.00 85.25 95 GLU A O 1
ATOM 764 N N . ARG A 1 96 ? 1.204 -4.621 7.662 1.00 83.56 96 ARG A N 1
ATOM 765 C CA . ARG A 1 96 ? 1.081 -6.028 7.268 1.00 83.56 96 ARG A CA 1
ATOM 766 C C . ARG A 1 96 ? 1.982 -6.381 6.082 1.00 83.56 96 ARG A C 1
ATOM 768 O O . ARG A 1 96 ? 1.864 -7.481 5.551 1.00 83.56 96 ARG A O 1
ATOM 775 N N . HIS A 1 97 ? 2.913 -5.508 5.688 1.00 82.19 97 HIS A N 1
ATOM 776 C CA . HIS A 1 97 ? 3.729 -5.694 4.483 1.00 82.19 97 HIS A CA 1
ATOM 777 C C . HIS A 1 97 ? 4.443 -7.055 4.435 1.00 82.19 97 HIS A C 1
ATOM 779 O O . HIS A 1 97 ? 4.343 -7.767 3.440 1.00 82.19 97 HIS A O 1
ATOM 785 N N . ASN A 1 98 ? 5.076 -7.471 5.537 1.00 83.62 98 ASN A N 1
ATOM 786 C CA . ASN A 1 98 ? 5.759 -8.770 5.613 1.00 83.62 98 ASN A CA 1
ATOM 787 C C . ASN A 1 98 ? 4.810 -9.953 5.361 1.00 83.62 98 ASN A C 1
ATOM 789 O O . ASN A 1 98 ? 5.194 -10.929 4.720 1.00 83.62 98 ASN A O 1
ATOM 793 N N . TRP A 1 99 ? 3.571 -9.861 5.853 1.00 84.44 99 TRP A N 1
ATOM 794 C CA . TRP A 1 99 ? 2.548 -10.876 5.616 1.00 84.44 99 TRP A CA 1
ATOM 795 C C . TRP A 1 99 ? 2.094 -10.869 4.153 1.00 84.44 99 TRP A C 1
ATOM 797 O O . TRP A 1 99 ? 2.039 -11.932 3.542 1.00 84.44 99 TRP A O 1
ATOM 807 N N . VAL A 1 100 ? 1.860 -9.688 3.565 1.00 83.38 100 VAL A N 1
ATOM 808 C CA . VAL A 1 100 ? 1.467 -9.545 2.150 1.00 83.38 100 VAL A CA 1
ATOM 809 C C . VAL A 1 100 ? 2.521 -10.154 1.223 1.00 83.38 100 VAL A C 1
ATOM 811 O O . VAL A 1 100 ? 2.181 -10.923 0.327 1.00 83.38 100 VAL A O 1
ATOM 814 N N . VAL A 1 101 ? 3.806 -9.865 1.456 1.00 84.06 101 VAL A N 1
ATOM 815 C CA . VAL A 1 101 ? 4.912 -10.399 0.643 1.00 84.06 101 VAL A CA 1
ATOM 816 C C . VAL A 1 101 ? 4.998 -11.924 0.750 1.00 84.06 101 VAL A C 1
ATOM 818 O O . VAL A 1 101 ? 5.135 -12.602 -0.270 1.00 84.06 101 VAL A O 1
ATOM 821 N N . ALA A 1 102 ? 4.882 -12.479 1.961 1.00 84.25 102 ALA A N 1
ATOM 822 C CA . ALA A 1 102 ? 4.890 -13.926 2.168 1.00 84.25 102 ALA A CA 1
ATOM 823 C C . ALA A 1 102 ? 3.689 -14.604 1.488 1.00 84.25 102 ALA A C 1
ATOM 825 O O .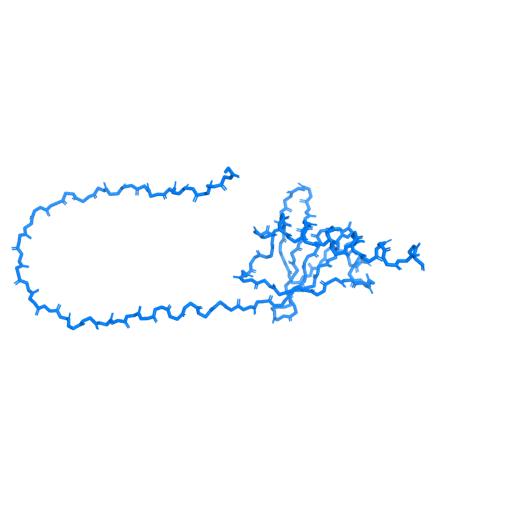 ALA A 1 102 ? 3.862 -15.567 0.742 1.00 84.25 102 ALA A O 1
ATOM 826 N N . HIS A 1 103 ? 2.490 -14.048 1.672 1.00 83.69 103 HIS A N 1
ATOM 827 C CA . HIS A 1 103 ? 1.257 -14.564 1.086 1.00 83.69 103 HIS A CA 1
ATOM 828 C C . HIS A 1 103 ? 1.298 -14.545 -0.448 1.00 83.69 103 HIS A C 1
ATOM 830 O O . HIS A 1 103 ? 0.940 -15.524 -1.106 1.00 83.69 103 HIS A O 1
ATOM 836 N N . LEU A 1 104 ? 1.811 -13.458 -1.034 1.00 81.31 104 LEU A N 1
ATOM 837 C CA . LEU A 1 104 ? 1.951 -13.337 -2.482 1.00 81.31 104 LEU A CA 1
ATOM 838 C C . LEU A 1 104 ? 2.992 -14.314 -3.047 1.00 81.31 104 LEU A C 1
ATOM 840 O O . LEU A 1 104 ? 2.810 -14.840 -4.146 1.00 81.31 104 LEU A O 1
ATOM 844 N N . LYS A 1 105 ? 4.072 -14.589 -2.306 1.00 81.88 105 LYS A N 1
ATOM 845 C CA . LYS A 1 105 ? 5.060 -15.598 -2.702 1.00 81.88 105 LYS A CA 1
ATOM 846 C C . LYS A 1 105 ? 4.439 -16.996 -2.747 1.00 81.88 105 LYS A C 1
ATOM 848 O O . LYS A 1 105 ? 4.629 -17.702 -3.733 1.00 81.88 105 LYS A O 1
ATOM 853 N N . GLU A 1 106 ? 3.674 -17.377 -1.727 1.00 79.44 106 GLU A N 1
ATOM 854 C CA . GLU A 1 106 ? 2.977 -18.669 -1.698 1.00 79.44 106 GLU A CA 1
ATOM 855 C C . GLU A 1 106 ? 1.972 -18.812 -2.846 1.00 79.44 106 GLU A C 1
ATOM 857 O O . GLU A 1 106 ? 1.903 -19.867 -3.476 1.00 79.44 106 GLU A O 1
ATOM 862 N N . LEU A 1 107 ? 1.219 -17.749 -3.153 1.00 76.00 107 LEU A N 1
ATOM 863 C CA . LEU A 1 107 ? 0.306 -17.723 -4.299 1.00 76.00 107 LEU A CA 1
ATOM 864 C C . LEU A 1 107 ? 1.050 -17.969 -5.618 1.00 76.00 107 LEU A C 1
ATOM 866 O O . LEU A 1 107 ? 0.630 -18.811 -6.409 1.00 76.00 107 LEU A O 1
ATOM 870 N N . LYS A 1 108 ? 2.183 -17.289 -5.831 1.00 75.38 108 LYS A N 1
ATOM 871 C CA . LYS A 1 108 ? 3.026 -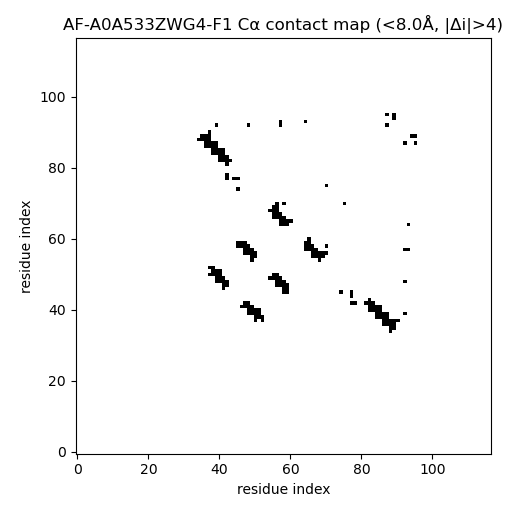17.490 -7.021 1.00 75.38 108 LYS A CA 1
ATOM 872 C C . LYS A 1 108 ? 3.601 -18.905 -7.108 1.00 75.38 108 LYS A C 1
ATOM 874 O O . LYS A 1 108 ? 3.743 -19.434 -8.207 1.00 75.38 108 LYS A O 1
ATOM 879 N N . ASP A 1 109 ? 3.960 -19.510 -5.979 1.00 75.94 109 ASP A N 1
ATOM 880 C CA . ASP A 1 109 ? 4.535 -20.857 -5.947 1.00 75.94 109 ASP A CA 1
ATOM 881 C C . ASP A 1 109 ? 3.488 -21.936 -6.273 1.00 75.94 109 ASP A C 1
ATOM 883 O O . ASP A 1 109 ? 3.809 -22.870 -7.004 1.00 75.94 109 ASP A O 1
ATOM 887 N N . ARG A 1 110 ? 2.230 -21.771 -5.833 1.00 71.25 110 ARG A N 1
ATOM 888 C CA . ARG A 1 110 ? 1.123 -22.678 -6.196 1.00 71.25 110 ARG A CA 1
ATOM 889 C C . ARG A 1 110 ? 0.812 -22.659 -7.689 1.00 71.25 110 ARG A C 1
ATOM 891 O O . ARG A 1 110 ? 0.773 -23.712 -8.308 1.00 71.25 110 ARG A O 1
ATOM 898 N N . VAL A 1 111 ? 0.670 -21.471 -8.277 1.00 68.62 111 VAL A N 1
ATOM 899 C CA . VAL A 1 111 ? 0.354 -21.331 -9.712 1.00 68.62 111 VAL A CA 1
ATOM 900 C C . VAL A 1 111 ? 1.423 -21.982 -10.596 1.00 68.62 111 VAL A C 1
ATOM 902 O O . VAL A 1 111 ? 1.106 -22.564 -11.623 1.00 68.62 111 VAL A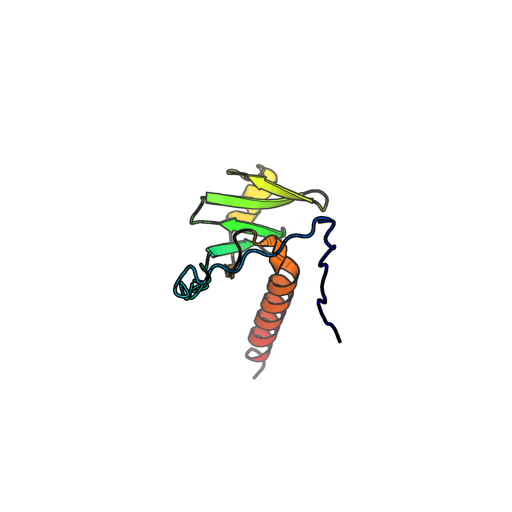 O 1
ATOM 905 N N . ARG A 1 112 ? 2.699 -21.934 -10.191 1.00 65.00 112 ARG A N 1
ATOM 906 C CA . ARG A 1 112 ? 3.793 -22.568 -10.946 1.00 65.00 112 ARG A CA 1
ATOM 907 C C . ARG A 1 112 ? 3.828 -24.093 -10.849 1.00 65.00 112 ARG A C 1
ATOM 909 O O . ARG A 1 112 ? 4.555 -24.707 -11.627 1.00 65.00 112 ARG A O 1
ATOM 916 N N . HIS A 1 113 ? 3.148 -24.686 -9.870 1.00 58.34 113 HIS A N 1
ATOM 917 C CA . HIS A 1 113 ? 3.130 -26.136 -9.699 1.00 58.34 113 HIS A CA 1
ATOM 918 C C . HIS A 1 113 ? 2.146 -26.799 -10.667 1.00 58.34 113 HIS A C 1
ATOM 920 O O . HIS A 1 113 ? 2.511 -27.796 -11.277 1.00 58.34 113 HIS A O 1
ATOM 926 N N . ASP A 1 114 ? 0.982 -26.185 -10.887 1.00 59.84 114 ASP A N 1
ATOM 927 C CA . ASP A 1 114 ? -0.073 -26.731 -11.755 1.00 59.84 114 ASP A CA 1
ATOM 928 C C . ASP A 1 114 ? 0.290 -26.718 -13.254 1.00 59.84 114 ASP A C 1
ATOM 930 O O . ASP A 1 114 ? -0.278 -27.470 -14.035 1.00 59.84 114 ASP A O 1
ATOM 934 N N . ASP A 1 115 ? 1.267 -25.906 -13.670 1.00 58.78 115 ASP A N 1
ATOM 935 C CA . ASP A 1 115 ? 1.701 -25.787 -15.075 1.00 58.78 115 ASP A CA 1
ATOM 936 C C . ASP A 1 115 ? 2.663 -26.911 -15.527 1.00 58.78 115 ASP A C 1
ATOM 938 O O . ASP A 1 115 ? 3.179 -26.878 -16.648 1.00 58.78 115 ASP A O 1
ATOM 942 N N . LYS A 1 116 ? 2.983 -27.873 -14.649 1.00 57.31 116 LYS A N 1
ATOM 943 C CA . LYS A 1 116 ? 3.985 -28.924 -14.909 1.00 57.31 116 LYS A CA 1
ATOM 944 C C . LYS A 1 116 ? 3.456 -30.355 -15.015 1.00 57.31 116 LYS A C 1
ATOM 946 O O . LYS A 1 116 ? 4.293 -31.243 -15.201 1.00 57.31 116 LYS A O 1
ATOM 951 N N . ASP A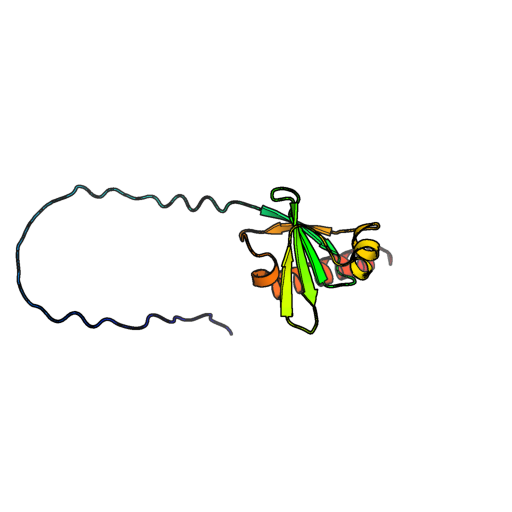 1 117 ? 2.145 -30.567 -14.961 1.00 49.38 117 ASP A N 1
ATOM 952 C CA . ASP A 1 117 ? 1.536 -31.903 -15.055 1.00 49.38 117 ASP A CA 1
ATOM 953 C C . ASP A 1 117 ? 0.894 -32.190 -16.424 1.00 49.38 117 ASP A C 1
ATOM 955 O O . ASP A 1 117 ? 0.189 -31.309 -16.971 1.00 49.38 117 ASP A O 1
#

Mean predicted aligned error: 14.62 Å

Nearest PDB structures (foldseek):
  7ytt-assembly1_A  TM=3.750E-01  e=1.984E+00  Vaccinia virus WR
  8apo-assembly1_Ae  TM=2.670E-01  e=3.691E+00  Polytomella magna
  4gsk-assembly1_Y  TM=1.498E-01  e=3.064E+00  Saccharomyces cerevisiae S288C

pLDDT: mean 72.49, std 17.74, range [31.75, 92.38]